Protein AF-A0A835AXE0-F1 (afdb_monomer)

Secondary structure (DSSP, 8-state):
-----PPPPP----------------TT---THHHHHHHHHHTTT-TTTTHHHHHHHHHHT-

Solvent-accessible surface area (backbone atoms only — not comparable to full-atom values): 4240 Å² total; per-residue (Å²): 134,88,82,90,80,83,82,88,75,81,80,81,76,83,74,89,69,85,72,81,80,73,79,90,60,69,99,72,65,80,48,54,54,66,63,36,47,50,42,23,65,77,51,78,59,38,57,77,86,31,38,71,42,48,51,50,32,54,68,70,64,109

Organism: NCBI:txid1010633

Structure (mmCIF, N/CA/C/O backbone):
data_AF-A0A835AXE0-F1
#
_entry.id   AF-A0A835AXE0-F1
#
loop_
_atom_site.group_PDB
_atom_site.id
_atom_site.type_symbol
_atom_site.label_atom_id
_atom_site.label_alt_id
_atom_site.label_comp_id
_atom_site.label_asym_id
_atom_site.label_entity_id
_atom_site.label_seq_id
_atom_site.pdbx_PDB_ins_code
_atom_site.Cartn_x
_atom_site.Cartn_y
_atom_site.Cartn_z
_atom_site.occupancy
_atom_site.B_iso_or_equiv
_atom_site.auth_seq_id
_atom_site.auth_comp_id
_atom_site.auth_asym_id
_atom_site.auth_atom_id
_atom_site.pdbx_PDB_model_num
ATOM 1 N N . MET A 1 1 ? -20.744 51.776 -29.053 1.00 61.69 1 MET A N 1
ATOM 2 C CA . MET A 1 1 ? -21.105 50.417 -29.505 1.00 61.69 1 MET A CA 1
ATOM 3 C C . MET A 1 1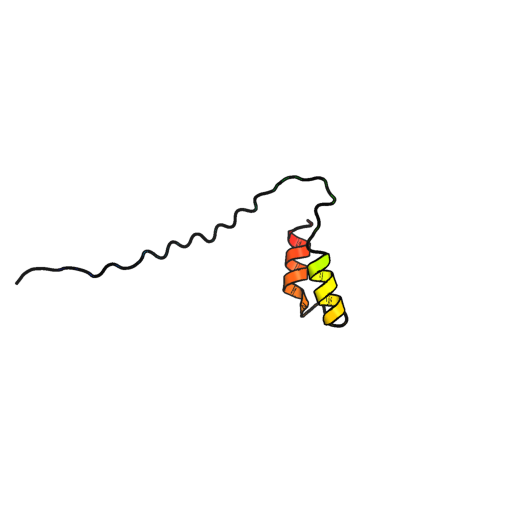 ? -19.847 49.841 -30.134 1.00 61.69 1 MET A C 1
ATOM 5 O O . MET A 1 1 ? -19.201 50.604 -30.837 1.00 61.69 1 MET A O 1
ATOM 9 N N . GLU A 1 2 ? -19.528 48.571 -29.863 1.00 39.47 2 GLU A N 1
ATOM 10 C CA . GLU A 1 2 ? -18.300 47.833 -30.256 1.00 39.47 2 GLU A CA 1
ATOM 11 C C . GLU A 1 2 ? -17.081 48.117 -29.346 1.00 39.47 2 GLU A C 1
ATOM 13 O O . GLU A 1 2 ? -16.842 49.256 -28.973 1.00 39.47 2 GLU A O 1
ATOM 18 N N . GLY A 1 3 ? -16.293 47.152 -28.868 1.00 41.59 3 GLY A N 1
ATOM 19 C CA . GLY A 1 3 ? -16.205 45.731 -29.182 1.00 41.59 3 GLY A CA 1
ATOM 20 C C . GLY A 1 3 ? -15.540 44.945 -28.044 1.00 41.59 3 GLY A C 1
ATOM 21 O O . GLY A 1 3 ? -14.929 45.503 -27.132 1.00 41.59 3 GLY A O 1
ATOM 22 N N . ALA A 1 4 ? -15.738 43.631 -28.092 1.00 53.62 4 ALA A N 1
ATOM 23 C CA . ALA A 1 4 ? -15.302 42.659 -27.105 1.00 53.62 4 ALA A CA 1
ATOM 24 C C . ALA A 1 4 ? -13.777 42.460 -27.085 1.00 53.62 4 ALA A C 1
ATOM 26 O O . ALA A 1 4 ? -13.143 42.354 -28.132 1.00 53.62 4 ALA A O 1
ATOM 27 N N . ALA A 1 5 ? -13.223 42.277 -25.887 1.00 49.62 5 ALA A N 1
ATOM 28 C CA . ALA A 1 5 ? -11.967 41.566 -25.677 1.00 49.62 5 ALA A CA 1
ATOM 29 C C . ALA A 1 5 ? -12.159 40.627 -24.477 1.00 49.62 5 ALA A C 1
ATOM 31 O O . ALA A 1 5 ? -12.252 41.059 -23.330 1.00 49.62 5 ALA A O 1
ATOM 32 N N . ALA A 1 6 ? -12.328 39.341 -24.779 1.00 61.41 6 ALA A N 1
ATOM 33 C CA . ALA A 1 6 ? -12.516 38.268 -23.813 1.00 61.41 6 ALA A CA 1
ATOM 34 C C . ALA A 1 6 ? -11.226 38.003 -23.005 1.00 61.41 6 ALA A C 1
ATOM 36 O O . ALA A 1 6 ? -10.134 38.091 -23.571 1.00 61.41 6 ALA A O 1
ATOM 37 N N . PRO A 1 7 ? -11.314 37.638 -21.712 1.00 64.50 7 PRO A N 1
ATOM 38 C CA . PRO A 1 7 ? -10.160 37.163 -20.953 1.00 64.50 7 PRO A CA 1
ATOM 39 C C . PRO A 1 7 ? -9.756 35.735 -21.376 1.00 64.50 7 PRO A C 1
ATOM 41 O O . PRO A 1 7 ? -10.624 34.931 -21.729 1.00 64.50 7 PRO A O 1
ATOM 44 N N . PRO A 1 8 ? -8.459 35.378 -21.318 1.00 58.84 8 PRO A N 1
ATOM 45 C CA . PRO A 1 8 ? -8.006 34.030 -21.633 1.00 58.84 8 PRO A CA 1
ATOM 46 C C . PRO A 1 8 ? -8.410 33.058 -20.516 1.00 58.84 8 PRO A C 1
ATOM 48 O O . PRO A 1 8 ? -8.061 33.245 -19.351 1.00 58.84 8 PRO A O 1
ATOM 51 N N . LEU A 1 9 ? -9.129 31.996 -20.874 1.00 61.62 9 LEU A N 1
ATOM 52 C CA . LEU A 1 9 ? -9.319 30.831 -20.011 1.00 61.62 9 LEU A CA 1
ATOM 53 C C . LEU A 1 9 ? -8.119 29.893 -20.220 1.00 61.62 9 LEU A C 1
ATOM 55 O O . LEU A 1 9 ? -7.830 29.555 -21.371 1.00 61.62 9 LEU A O 1
ATOM 59 N N . PRO A 1 10 ? -7.410 29.442 -19.170 1.00 56.94 10 PRO A N 1
ATOM 60 C CA . PRO A 1 10 ? -6.440 28.374 -19.333 1.00 56.94 10 PRO A CA 1
ATOM 61 C C . PRO A 1 10 ? -7.189 27.077 -19.649 1.00 56.94 10 PRO A C 1
ATOM 63 O O . PRO A 1 10 ? -7.970 26.577 -18.839 1.00 56.94 10 PRO A O 1
ATOM 66 N N . SER A 1 11 ? -6.947 26.535 -20.842 1.00 56.56 11 SER A N 1
ATOM 67 C CA . SER A 1 11 ? -7.356 25.189 -21.229 1.00 56.56 11 SER A CA 1
ATOM 68 C C . SER A 1 11 ? -6.813 24.196 -20.205 1.00 56.56 11 SER A C 1
ATOM 70 O O . SER A 1 11 ? -5.620 23.890 -20.192 1.00 56.56 11 SER A O 1
ATOM 72 N N . ALA A 1 12 ? -7.685 23.699 -19.331 1.00 57.78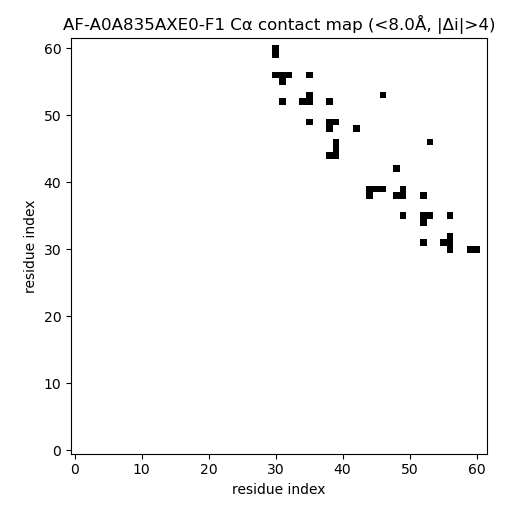 12 ALA A N 1
ATOM 73 C CA . ALA A 1 12 ? -7.392 22.562 -18.479 1.00 57.78 12 ALA A CA 1
ATOM 74 C C . ALA A 1 12 ? -7.237 21.331 -19.380 1.00 57.78 12 ALA A C 1
ATOM 76 O O . ALA A 1 12 ? -8.191 20.606 -19.654 1.00 57.78 12 ALA A O 1
ATOM 77 N N . THR A 1 13 ? -6.023 21.129 -19.888 1.00 56.09 13 THR A N 1
ATOM 78 C CA . THR A 1 13 ? -5.631 19.879 -20.526 1.00 56.09 13 THR A CA 1
ATOM 79 C C . THR A 1 13 ? -5.652 18.814 -19.436 1.00 56.09 13 THR A C 1
ATOM 81 O O . THR A 1 13 ? -4.783 18.744 -18.566 1.00 56.09 13 THR A O 1
ATOM 84 N N . VAL A 1 14 ? -6.702 17.997 -19.445 1.00 55.25 14 VAL A N 1
ATOM 85 C CA . VAL A 1 14 ? -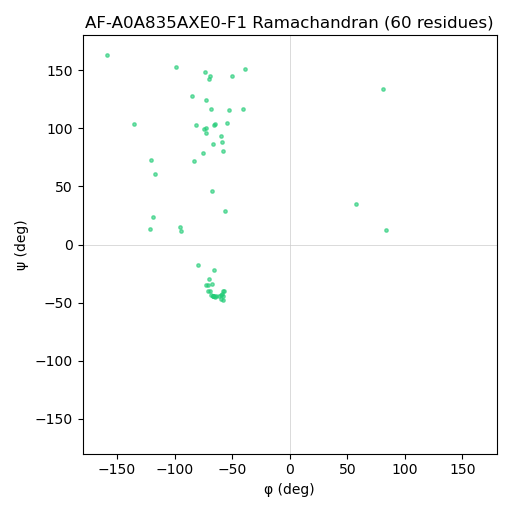6.691 16.723 -18.742 1.00 55.25 14 VAL A CA 1
ATOM 86 C C . VAL A 1 14 ? -5.812 15.800 -19.584 1.00 55.25 14 VAL A C 1
ATOM 88 O O . VAL A 1 14 ? -6.202 15.282 -20.623 1.00 55.25 14 VAL A O 1
ATOM 91 N N . ALA A 1 15 ? -4.564 15.650 -19.159 1.00 49.44 15 ALA A N 1
ATOM 92 C CA . ALA A 1 15 ? -3.676 14.599 -19.633 1.00 49.44 15 ALA A CA 1
ATOM 93 C C . ALA A 1 15 ? -3.323 13.704 -18.442 1.00 49.44 15 ALA A C 1
ATOM 95 O O . ALA A 1 15 ? -2.170 13.574 -18.047 1.00 49.44 15 ALA A O 1
ATOM 96 N N . SER A 1 16 ? -4.343 13.087 -17.836 1.00 51.09 16 SER A N 1
ATOM 97 C CA . SER A 1 16 ? -4.139 11.915 -16.977 1.00 51.09 16 SER A CA 1
ATOM 98 C C . SER A 1 16 ? -4.055 10.678 -17.862 1.00 51.09 16 SER A C 1
ATOM 100 O O . SER A 1 16 ? -4.970 9.869 -17.939 1.00 51.09 16 SER A O 1
ATOM 102 N N . GLY A 1 17 ? -2.942 10.573 -18.577 1.00 54.53 17 GLY A N 1
ATOM 103 C CA . GLY A 1 17 ? -2.526 9.373 -19.282 1.00 54.53 17 GLY A CA 1
ATOM 104 C C . GLY A 1 17 ? -1.176 8.947 -18.736 1.00 54.53 17 GLY A C 1
ATOM 105 O O . GLY A 1 17 ? -0.161 9.135 -19.397 1.00 54.53 17 GLY A O 1
ATOM 106 N N . ARG A 1 18 ? -1.138 8.401 -17.514 1.00 46.28 18 ARG A N 1
ATOM 107 C CA . ARG A 1 18 ? 0.030 7.645 -17.050 1.00 46.28 18 ARG A CA 1
ATOM 108 C C . ARG A 1 18 ? -0.002 6.288 -17.740 1.00 46.28 18 ARG A C 1
ATOM 110 O O . ARG A 1 18 ? -0.460 5.296 -17.184 1.00 46.28 18 ARG A O 1
ATOM 117 N N . GLY A 1 19 ? 0.430 6.306 -18.999 1.00 50.84 19 GLY A N 1
ATOM 118 C CA . GLY A 1 19 ? 0.836 5.122 -19.728 1.00 50.84 19 GLY A CA 1
ATOM 119 C C . GLY A 1 19 ? 1.874 4.396 -18.890 1.00 50.84 19 GLY A C 1
ATOM 120 O O . GLY A 1 19 ? 2.933 4.933 -18.576 1.00 50.84 19 GLY A O 1
ATOM 121 N N . ARG A 1 20 ? 1.486 3.199 -18.475 1.00 55.88 20 ARG A N 1
ATOM 122 C CA . ARG A 1 20 ? 2.322 2.154 -17.910 1.00 55.88 20 ARG A CA 1
ATOM 123 C C . ARG A 1 20 ? 3.379 1.809 -18.956 1.00 55.88 20 ARG A C 1
ATOM 125 O O . ARG A 1 20 ? 3.147 0.972 -19.822 1.00 55.88 20 ARG A O 1
ATOM 132 N N . ASP A 1 21 ? 4.485 2.540 -18.915 1.00 46.81 21 ASP A N 1
ATOM 133 C CA . ASP A 1 21 ? 5.714 2.161 -19.595 1.00 46.81 21 ASP A CA 1
ATOM 134 C C . ASP A 1 21 ? 6.181 0.871 -18.917 1.00 46.81 21 ASP A C 1
ATOM 136 O O . ASP A 1 21 ? 6.569 0.872 -17.749 1.00 46.81 21 ASP A O 1
ATOM 140 N N . GLU A 1 22 ? 5.975 -0.255 -19.601 1.00 62.88 22 GLU A N 1
ATOM 141 C CA . GLU A 1 22 ? 6.558 -1.541 -19.247 1.00 62.88 22 GLU A CA 1
ATOM 142 C C . GLU A 1 22 ? 7.996 -1.592 -19.779 1.00 62.88 22 GLU A C 1
ATOM 144 O O . GLU A 1 22 ? 8.209 -1.934 -20.948 1.00 62.88 22 GLU A O 1
ATOM 149 N N . PRO A 1 23 ? 9.019 -1.420 -18.929 1.00 47.59 23 PRO A N 1
ATOM 150 C CA . PRO A 1 23 ? 10.231 -2.176 -19.115 1.00 47.59 23 PRO A CA 1
ATOM 151 C C . PRO A 1 23 ? 9.901 -3.612 -18.705 1.00 47.59 23 PRO A C 1
ATOM 153 O O . PRO A 1 23 ? 9.870 -3.948 -17.521 1.00 47.59 23 PRO A O 1
ATOM 156 N N . LYS A 1 24 ? 9.660 -4.472 -19.701 1.00 53.19 24 LYS A N 1
ATOM 157 C CA . LYS A 1 24 ? 9.733 -5.931 -19.562 1.00 53.19 24 LYS A CA 1
ATOM 158 C C . LYS A 1 24 ? 11.141 -6.307 -19.086 1.00 53.19 24 LYS A C 1
ATOM 160 O O . LYS A 1 24 ? 12.013 -6.663 -19.872 1.00 53.19 24 LYS A O 1
ATOM 165 N N . GLN A 1 25 ? 11.364 -6.175 -17.787 1.00 55.09 25 GLN A N 1
ATOM 166 C CA . GLN A 1 25 ? 12.538 -6.629 -17.067 1.00 55.09 25 GLN A CA 1
ATOM 167 C C . GLN A 1 25 ? 12.221 -7.969 -16.391 1.00 55.09 25 GLN A C 1
ATOM 169 O O . GLN A 1 25 ? 11.051 -8.295 -16.178 1.00 55.09 25 GLN A O 1
ATOM 174 N N . PRO A 1 26 ? 13.244 -8.812 -16.162 1.00 47.03 26 PRO A N 1
ATOM 175 C CA . PRO A 1 26 ? 13.082 -10.208 -15.763 1.00 47.03 26 PRO A CA 1
ATOM 176 C C . PRO A 1 26 ? 12.125 -10.361 -14.575 1.00 47.03 26 PRO A C 1
ATOM 178 O O . PRO A 1 26 ? 12.095 -9.511 -13.692 1.00 47.03 26 PRO A O 1
ATOM 181 N N . ARG A 1 27 ? 11.361 -11.464 -14.585 1.00 51.81 27 ARG A N 1
ATOM 182 C CA . ARG A 1 27 ? 10.211 -11.866 -13.736 1.00 51.81 27 ARG A CA 1
ATOM 183 C C . ARG A 1 27 ? 10.430 -11.911 -12.205 1.00 51.81 27 ARG A C 1
ATOM 185 O O . ARG A 1 27 ? 9.785 -12.679 -11.503 1.00 51.81 27 ARG A O 1
ATOM 192 N N . VAL A 1 28 ? 11.332 -11.097 -11.687 1.00 49.09 28 VAL A N 1
ATOM 193 C CA . VAL A 1 28 ? 11.502 -10.759 -10.271 1.00 49.09 28 VAL A CA 1
ATOM 194 C C . VAL A 1 28 ? 11.361 -9.253 -10.048 1.00 49.09 28 VAL A C 1
ATOM 196 O O . VAL A 1 28 ? 11.755 -8.773 -8.989 1.00 49.09 28 VAL A O 1
ATOM 199 N N . ALA A 1 29 ? 10.849 -8.517 -11.053 1.00 55.06 29 ALA A N 1
ATOM 200 C CA . ALA A 1 29 ? 10.528 -7.099 -10.965 1.00 55.06 29 ALA A CA 1
ATOM 201 C C . ALA A 1 29 ? 9.887 -6.846 -9.607 1.00 55.06 29 ALA A C 1
ATOM 203 O O . ALA A 1 29 ? 8.879 -7.471 -9.272 1.00 55.06 29 ALA A O 1
ATOM 204 N N . ALA A 1 30 ? 10.569 -6.031 -8.805 1.00 58.78 30 ALA A N 1
ATOM 205 C CA . ALA A 1 30 ? 10.167 -5.712 -7.459 1.00 58.78 30 ALA A CA 1
ATOM 206 C C . ALA A 1 30 ? 8.786 -5.074 -7.548 1.00 58.78 30 ALA A C 1
ATOM 208 O O . ALA A 1 30 ? 8.640 -3.873 -7.751 1.00 58.78 30 ALA A O 1
ATOM 209 N N . CYS A 1 31 ? 7.763 -5.908 -7.397 1.00 70.88 31 CYS A N 1
ATOM 210 C CA . CYS A 1 31 ? 6.493 -5.498 -6.861 1.00 70.88 31 CYS A CA 1
ATOM 211 C C . CYS A 1 31 ? 6.760 -4.511 -5.726 1.00 70.88 31 CYS A C 1
ATOM 213 O O . CYS A 1 31 ? 7.783 -4.642 -5.051 1.00 70.88 31 CYS A O 1
ATOM 215 N N . ASP A 1 32 ? 5.8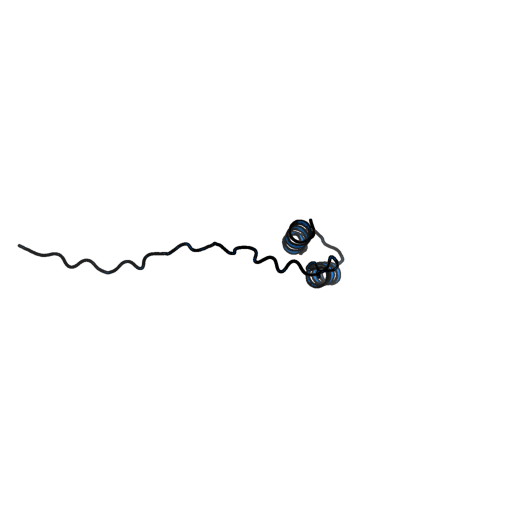57 -3.578 -5.448 1.00 76.81 32 ASP A N 1
ATOM 216 C CA . ASP A 1 32 ? 5.982 -2.676 -4.297 1.00 76.81 32 ASP A CA 1
ATOM 217 C C . ASP A 1 32 ? 5.829 -3.430 -2.942 1.00 76.81 32 ASP A C 1
ATOM 219 O O . ASP A 1 32 ? 5.095 -3.011 -2.047 1.00 76.81 32 ASP A O 1
ATOM 223 N N . VAL A 1 33 ? 6.505 -4.583 -2.786 1.00 82.69 33 VAL A N 1
ATOM 224 C CA . VAL A 1 33 ? 6.588 -5.452 -1.610 1.00 82.69 33 VAL A CA 1
ATOM 225 C C . VAL A 1 33 ? 7.134 -4.654 -0.450 1.00 82.69 33 VAL A C 1
ATOM 227 O O . VAL A 1 33 ? 6.635 -4.818 0.651 1.00 82.69 33 VAL A O 1
ATOM 230 N N . GLU A 1 34 ? 8.126 -3.788 -0.669 1.00 86.81 34 GLU A N 1
ATOM 231 C CA . GLU A 1 34 ? 8.713 -2.984 0.403 1.00 86.81 34 GLU A CA 1
ATOM 232 C C . GLU A 1 34 ? 7.722 -1.962 0.957 1.00 86.81 34 GLU A C 1
ATOM 234 O O . GLU A 1 34 ? 7.587 -1.850 2.175 1.00 86.81 34 GLU A O 1
ATOM 239 N N . ALA A 1 35 ? 6.985 -1.258 0.092 1.00 86.06 35 ALA A N 1
ATOM 240 C CA . ALA A 1 35 ? 5.986 -0.284 0.526 1.00 86.06 35 ALA A CA 1
ATOM 241 C C . ALA A 1 35 ? 4.816 -0.971 1.241 1.00 86.06 35 ALA A C 1
ATOM 243 O O . ALA A 1 35 ? 4.401 -0.546 2.321 1.00 86.06 35 ALA A O 1
ATOM 244 N N . LEU A 1 36 ? 4.328 -2.084 0.683 1.00 89.75 36 LEU A N 1
ATOM 245 C CA . LEU A 1 36 ? 3.266 -2.861 1.304 1.00 89.75 36 LEU A CA 1
ATOM 246 C C . LEU A 1 36 ? 3.711 -3.465 2.644 1.00 89.75 36 LEU A C 1
ATOM 248 O O . LEU A 1 36 ? 2.984 -3.387 3.633 1.00 89.75 36 LEU A O 1
ATOM 252 N N . ARG A 1 37 ? 4.915 -4.038 2.699 1.00 89.81 37 ARG A N 1
ATOM 253 C CA . ARG A 1 37 ? 5.471 -4.657 3.906 1.00 89.81 37 ARG A CA 1
ATOM 254 C C . ARG A 1 37 ? 5.700 -3.631 5.008 1.00 89.81 37 ARG A C 1
ATOM 256 O O . ARG A 1 37 ? 5.270 -3.877 6.128 1.00 89.81 37 ARG A O 1
ATOM 263 N N . ARG A 1 38 ? 6.282 -2.469 4.694 1.00 91.62 38 ARG A N 1
ATOM 264 C CA . ARG A 1 38 ? 6.437 -1.365 5.655 1.00 91.62 38 ARG A CA 1
ATOM 265 C C . ARG A 1 38 ? 5.095 -0.912 6.211 1.00 91.62 38 ARG A C 1
ATOM 267 O O . ARG A 1 38 ? 4.942 -0.843 7.425 1.00 91.62 38 ARG A O 1
ATOM 274 N N . CYS A 1 39 ? 4.106 -0.703 5.342 1.00 92.56 39 CYS A N 1
ATOM 275 C CA . CYS A 1 39 ? 2.774 -0.313 5.785 1.00 92.56 39 CYS A CA 1
ATOM 276 C C . CYS A 1 39 ? 2.169 -1.355 6.742 1.00 92.56 39 CYS A C 1
ATOM 278 O O . CYS A 1 39 ? 1.595 -0.991 7.769 1.00 92.56 39 CYS A O 1
ATOM 280 N N . LEU A 1 40 ? 2.326 -2.649 6.448 1.00 92.25 40 LEU A N 1
ATOM 281 C CA . LEU A 1 40 ? 1.847 -3.714 7.326 1.00 92.25 40 LEU A CA 1
ATOM 282 C C . LEU A 1 40 ? 2.611 -3.741 8.654 1.00 92.25 40 LEU A C 1
ATOM 284 O O . LEU A 1 40 ? 1.972 -3.837 9.693 1.00 92.25 40 LEU A O 1
ATOM 288 N N . GLU A 1 41 ? 3.937 -3.622 8.666 1.00 94.25 41 GLU A N 1
ATOM 289 C CA . GLU A 1 41 ? 4.719 -3.621 9.912 1.00 94.25 41 GLU A CA 1
ATOM 290 C C . GLU A 1 41 ? 4.341 -2.444 10.829 1.00 94.25 41 GLU A C 1
ATOM 292 O O . GLU A 1 41 ? 4.083 -2.652 12.016 1.00 94.25 41 GLU A O 1
ATOM 297 N N . GLU A 1 42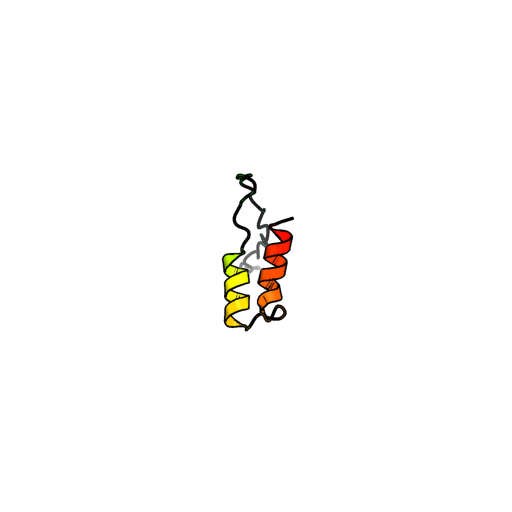 ? 4.189 -1.236 10.283 1.00 94.56 42 GLU A N 1
ATOM 298 C CA . GLU A 1 42 ? 3.791 -0.053 11.060 1.00 94.56 42 GLU A CA 1
ATOM 299 C C . GLU A 1 42 ? 2.351 -0.137 11.576 1.00 94.56 42 GLU A C 1
ATOM 301 O O . GLU A 1 42 ? 2.043 0.308 12.683 1.00 94.56 42 GLU A O 1
ATOM 306 N N . ASN A 1 43 ? 1.459 -0.756 10.801 1.00 93.25 43 ASN A N 1
ATOM 307 C CA . ASN A 1 43 ? 0.051 -0.881 11.156 1.00 93.25 43 ASN A CA 1
ATOM 308 C C . ASN A 1 43 ? -0.290 -2.209 11.847 1.00 93.25 43 ASN A C 1
ATOM 310 O O . ASN A 1 43 ? -1.464 -2.534 11.954 1.00 93.25 43 ASN A O 1
ATOM 314 N N . LYS A 1 44 ? 0.687 -2.983 12.343 1.00 91.06 44 LYS A N 1
ATOM 315 C CA . LYS A 1 44 ? 0.450 -4.289 13.007 1.00 91.06 44 LYS A CA 1
ATOM 316 C C . LYS A 1 44 ? -0.295 -5.300 12.117 1.00 91.06 44 LYS A C 1
ATOM 318 O O . LYS A 1 44 ? -1.107 -6.092 12.587 1.00 91.06 44 LYS A O 1
ATOM 323 N N . GLY A 1 45 ? -0.021 -5.266 10.820 1.00 88.94 45 GLY A N 1
ATOM 324 C CA . GLY A 1 45 ? -0.621 -6.122 9.803 1.00 88.94 45 GLY A CA 1
ATOM 325 C C . GLY A 1 45 ? -1.973 -5.630 9.290 1.00 88.94 45 GLY A C 1
ATOM 326 O O . GLY A 1 45 ? -2.665 -6.390 8.612 1.00 88.94 45 GLY A O 1
ATOM 327 N N . ASP A 1 46 ? -2.370 -4.390 9.591 1.00 92.62 46 ASP A N 1
ATOM 328 C CA . ASP A 1 46 ? -3.688 -3.875 9.227 1.00 92.62 46 ASP A CA 1
ATOM 329 C C . ASP A 1 46 ? -3.805 -3.582 7.723 1.00 92.62 46 ASP A C 1
ATOM 331 O O . ASP A 1 46 ? -3.426 -2.532 7.197 1.00 92.62 46 ASP A O 1
ATOM 335 N N . ARG A 1 47 ? -4.351 -4.568 7.010 1.00 88.06 47 ARG A N 1
ATOM 336 C CA . ARG A 1 47 ? -4.529 -4.549 5.554 1.00 88.06 47 ARG A CA 1
ATOM 337 C C . ARG A 1 47 ? -5.515 -3.482 5.089 1.00 88.06 47 ARG A C 1
ATOM 339 O O . ARG A 1 47 ? -5.440 -3.076 3.935 1.00 88.06 47 ARG A O 1
ATOM 346 N N . VAL A 1 48 ? -6.415 -3.022 5.959 1.00 93.44 48 VAL A N 1
ATOM 347 C CA . VAL A 1 48 ? -7.393 -1.981 5.614 1.00 93.44 48 VAL A CA 1
ATOM 348 C C . VAL A 1 48 ? -6.692 -0.636 5.463 1.00 93.44 48 VAL A C 1
ATOM 350 O O . VAL A 1 48 ? -6.949 0.087 4.508 1.00 93.44 48 VAL A O 1
ATOM 353 N N . LYS A 1 49 ? -5.727 -0.327 6.335 1.00 91.69 49 LYS A N 1
ATOM 354 C CA . LYS A 1 49 ? -4.910 0.891 6.208 1.00 91.69 49 LYS A CA 1
ATOM 355 C C . LYS A 1 49 ? -3.949 0.838 5.025 1.00 91.69 49 LYS A C 1
ATOM 357 O O . LYS A 1 49 ? -3.660 1.862 4.419 1.00 91.69 49 LYS A O 1
ATOM 362 N N . CYS A 1 50 ? -3.507 -0.362 4.661 1.00 92.56 50 CYS A N 1
ATOM 363 C CA . CYS A 1 50 ? -2.600 -0.583 3.540 1.00 92.56 50 CYS A CA 1
ATOM 364 C C . CYS A 1 50 ? -3.310 -0.923 2.228 1.00 92.56 50 CYS A C 1
ATOM 366 O O . CYS A 1 50 ? -2.639 -1.340 1.286 1.00 92.56 50 CYS A O 1
ATOM 368 N N . GLN A 1 51 ? -4.637 -0.762 2.134 1.00 91.31 51 GLN A N 1
ATOM 369 C CA . GLN A 1 51 ? -5.408 -1.228 0.977 1.00 91.31 51 GLN A CA 1
ATOM 370 C C . GLN A 1 51 ? -4.904 -0.641 -0.345 1.00 91.31 51 GLN A C 1
ATOM 372 O O . GLN A 1 51 ? -4.775 -1.377 -1.317 1.00 91.31 51 GLN A O 1
ATOM 377 N N . ALA A 1 52 ? -4.529 0.641 -0.353 1.00 87.62 52 ALA A N 1
ATOM 378 C CA . ALA A 1 52 ? -3.958 1.306 -1.524 1.00 87.62 52 ALA A CA 1
ATOM 379 C C . ALA A 1 52 ? -2.652 0.639 -1.999 1.00 87.62 52 ALA A C 1
ATOM 381 O O . ALA A 1 52 ? -2.477 0.386 -3.189 1.00 87.62 52 ALA A O 1
ATOM 382 N N . HIS A 1 53 ? -1.762 0.281 -1.066 1.00 88.00 53 HIS A N 1
ATOM 383 C CA . HIS A 1 53 ? -0.532 -0.447 -1.380 1.00 88.00 53 HIS A CA 1
ATOM 384 C C . HIS A 1 53 ? -0.813 -1.898 -1.785 1.00 88.00 53 HIS A C 1
ATOM 386 O O . HIS A 1 53 ? -0.137 -2.415 -2.664 1.00 88.00 53 HIS A O 1
ATOM 392 N N . ILE A 1 54 ? -1.820 -2.554 -1.197 1.00 89.50 54 I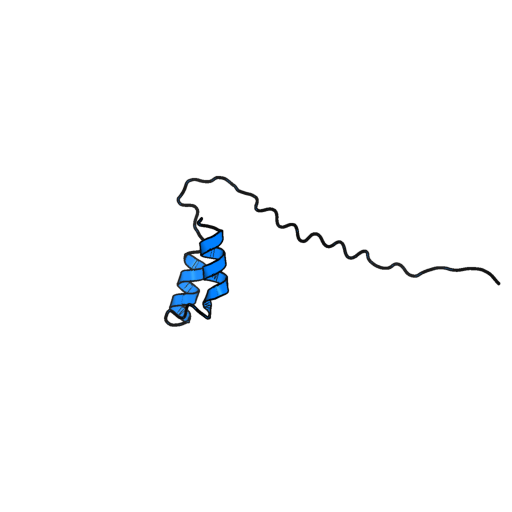LE A N 1
ATOM 393 C CA . ILE A 1 54 ? -2.230 -3.921 -1.562 1.00 89.50 54 ILE A CA 1
ATOM 394 C C . ILE A 1 54 ? -2.798 -3.961 -2.980 1.00 89.50 54 ILE A C 1
ATOM 396 O O . ILE A 1 54 ? -2.485 -4.874 -3.737 1.00 89.50 54 ILE A O 1
ATOM 400 N N . GLU A 1 55 ? -3.652 -3.010 -3.340 1.00 87.50 55 GLU A N 1
ATOM 401 C CA . GLU A 1 55 ? -4.287 -2.958 -4.656 1.00 87.50 55 GLU A CA 1
ATOM 40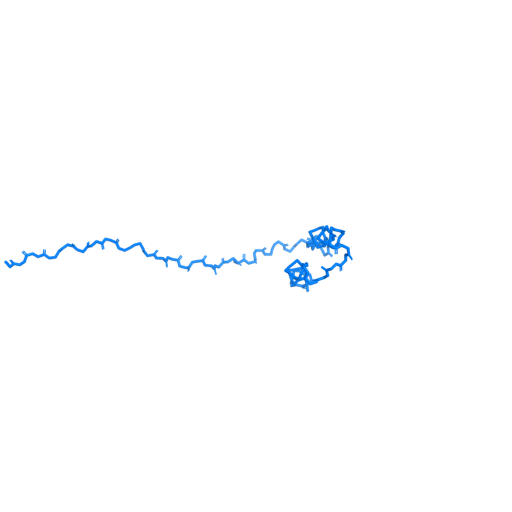2 C C . GLU A 1 55 ? -3.268 -2.642 -5.753 1.00 87.50 55 GLU A C 1
ATOM 404 O O . GLU A 1 55 ? -3.234 -3.335 -6.772 1.00 87.50 55 GLU A O 1
ATOM 409 N N . ALA A 1 56 ? -2.372 -1.684 -5.498 1.00 83.81 56 ALA A N 1
ATOM 410 C CA . ALA A 1 56 ? -1.237 -1.407 -6.371 1.00 83.81 56 ALA A CA 1
ATOM 411 C C . ALA A 1 56 ? -0.338 -2.642 -6.517 1.00 83.81 56 ALA A C 1
ATOM 413 O O . ALA A 1 56 ? -0.031 -3.053 -7.632 1.00 83.81 56 ALA A O 1
ATOM 414 N N . PHE A 1 57 ? -0.001 -3.302 -5.406 1.00 86.38 57 PHE A N 1
ATOM 415 C CA . PHE A 1 57 ? 0.795 -4.526 -5.407 1.00 86.38 57 PHE A CA 1
ATOM 416 C C . PHE A 1 57 ? 0.151 -5.642 -6.237 1.00 86.38 57 PHE A C 1
ATOM 418 O O . PHE A 1 57 ? 0.817 -6.299 -7.028 1.00 86.38 57 PHE A O 1
ATOM 425 N N . ARG A 1 58 ? -1.160 -5.854 -6.094 1.00 83.31 58 ARG A N 1
ATOM 426 C CA . ARG A 1 58 ? -1.892 -6.888 -6.840 1.00 83.31 58 ARG A CA 1
ATOM 427 C C . ARG A 1 58 ? -2.001 -6.572 -8.330 1.00 83.31 58 ARG A C 1
ATOM 429 O O . ARG A 1 58 ? -1.875 -7.488 -9.131 1.00 83.31 58 ARG A O 1
ATOM 436 N N . SER A 1 59 ? -2.229 -5.312 -8.696 1.00 78.81 59 SER A N 1
ATOM 437 C CA . SER A 1 59 ? -2.329 -4.889 -10.101 1.00 78.81 59 SER A CA 1
ATOM 438 C C . SER A 1 59 ? -0.979 -4.876 -10.817 1.00 78.81 59 SER A C 1
ATOM 440 O O . SER A 1 59 ? -0.917 -5.191 -12.004 1.00 78.81 59 SER 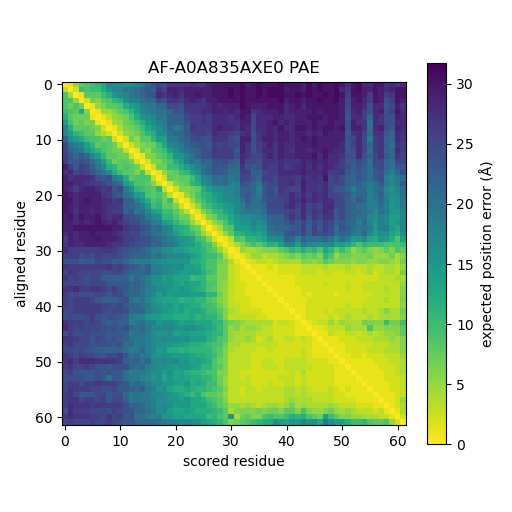A O 1
ATOM 442 N N . SER A 1 60 ? 0.096 -4.522 -10.111 1.00 71.69 60 SER A N 1
ATOM 443 C CA . SER A 1 60 ? 1.453 -4.465 -10.665 1.00 71.69 60 SER A CA 1
ATOM 444 C C . SER A 1 60 ? 2.123 -5.840 -10.767 1.00 71.69 60 SER A C 1
ATOM 446 O O . SER A 1 60 ? 3.092 -5.976 -11.507 1.00 71.69 60 SER A O 1
ATOM 448 N N . CYS A 1 61 ? 1.613 -6.852 -10.056 1.00 72.25 61 CYS A N 1
ATOM 449 C CA . CYS A 1 61 ? 2.206 -8.196 -9.965 1.00 72.25 61 CYS A CA 1
ATOM 450 C C . CYS A 1 61 ? 1.305 -9.313 -10.500 1.00 72.25 61 CYS A C 1
ATOM 452 O O . CYS A 1 61 ? 1.441 -10.465 -10.080 1.00 72.25 61 CYS A O 1
ATOM 454 N N . SER A 1 62 ? 0.373 -8.958 -11.390 1.00 56.47 62 SER A N 1
ATOM 455 C CA . SER A 1 62 ? -0.509 -9.889 -12.100 1.00 56.47 62 SER A CA 1
ATOM 456 C C . SER A 1 62 ? 0.098 -10.419 -13.393 1.00 56.47 62 SER A C 1
ATOM 458 O O . SER A 1 62 ? 0.897 -9.700 -14.030 1.00 56.47 62 SER A O 1
#

Mean predicted aligned error: 15.52 Å

pLDDT: mean 70.43, std 17.81, range [39.47, 94.56]

Sequence 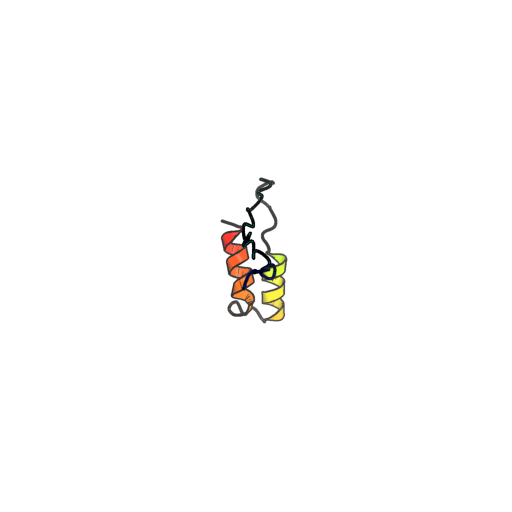(62 aa):
MEGAAAPPLPSATVASGRGRDEPKQPRVAACDVEALRRCLEENKGDRVKCQAHIEAFRSSCS

Radius of gyration: 22.02 Å; Cα contacts (8 Å, |Δi|>4): 22; chains: 1; bounding box: 34×62×43 Å

Foldseek 3Di:
DDDDDDDDDPPPPPPPPPPPPDPPDPLVPDQVCVVLVVQCVVVVNPCVSSVVSVVSSVVVND